Protein AF-A0A661DFF5-F1 (afdb_monomer_lite)

pLDDT: mean 95.24, std 2.98, range [82.75, 98.38]

Sequence (144 aa):
MASYADARSHNGSWLLRIDDIDQARVVKHSDQHILNALEQCGFNWDEKVTYQSQCLSHYQSALEKLNHSKLIYSCSCSRKQLKAISDNGIYPGLCRNKAGHNINDKNTAIRIKVPAESISFIDQIQQKYSQKLSQDAGDFIIYR

Structure (mmCIF, N/CA/C/O backbone):
data_AF-A0A661DFF5-F1
#
_entry.id   AF-A0A661DFF5-F1
#
lo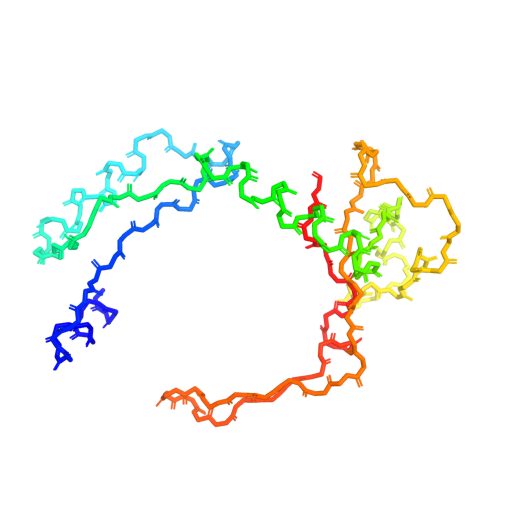op_
_atom_site.group_PDB
_atom_site.id
_atom_site.type_symbol
_atom_site.label_atom_id
_atom_site.label_alt_id
_atom_site.label_comp_id
_atom_site.label_asym_id
_atom_site.label_entity_id
_atom_site.label_seq_id
_atom_site.pdbx_PDB_ins_code
_atom_site.Cartn_x
_atom_site.Cartn_y
_atom_site.Cartn_z
_atom_site.occupancy
_atom_site.B_iso_or_equiv
_atom_site.auth_seq_id
_atom_site.auth_comp_id
_atom_site.auth_asym_id
_atom_site.auth_atom_id
_atom_site.pdbx_PDB_model_num
ATOM 1 N N . MET A 1 1 ? -16.651 5.459 9.962 1.00 85.94 1 MET A N 1
ATOM 2 C CA . MET A 1 1 ? -18.051 5.087 10.274 1.00 85.94 1 MET A CA 1
ATOM 3 C C . MET A 1 1 ? -18.411 3.718 9.710 1.00 85.94 1 MET A C 1
ATOM 5 O O . MET A 1 1 ? -18.606 2.820 10.512 1.00 85.94 1 MET A O 1
ATOM 9 N N . ALA A 1 2 ? -18.433 3.518 8.383 1.00 94.56 2 ALA A N 1
ATOM 10 C CA . ALA A 1 2 ? -18.850 2.242 7.778 1.00 94.56 2 ALA A CA 1
ATOM 11 C C . ALA A 1 2 ? -18.060 1.017 8.284 1.00 94.56 2 ALA A C 1
ATOM 13 O O . ALA A 1 2 ? -18.668 0.072 8.767 1.00 94.56 2 ALA A O 1
ATOM 14 N N . SER A 1 3 ? -16.722 1.068 8.274 1.00 96.75 3 SER A N 1
ATOM 15 C CA . SER A 1 3 ? -15.889 -0.048 8.759 1.00 96.75 3 SER A CA 1
ATOM 16 C C . SER A 1 3 ? -16.065 -0.356 10.250 1.00 96.75 3 SER A C 1
ATOM 18 O O . SER A 1 3 ? -15.959 -1.508 10.649 1.00 96.75 3 SER A O 1
ATOM 20 N N . TYR A 1 4 ? -16.350 0.659 11.074 1.00 97.69 4 TYR A N 1
ATOM 21 C CA . TYR A 1 4 ? -16.631 0.472 12.500 1.00 97.69 4 TYR A CA 1
ATOM 22 C C . TYR A 1 4 ? -17.976 -0.225 12.706 1.00 97.69 4 TYR A C 1
ATOM 24 O O . TYR A 1 4 ? -18.055 -1.215 13.425 1.00 97.69 4 TYR A O 1
ATOM 32 N N . ALA A 1 5 ? -19.029 0.276 12.053 1.00 97.06 5 ALA A N 1
ATOM 33 C CA . ALA A 1 5 ? -20.367 -0.297 12.158 1.00 97.06 5 ALA A CA 1
ATOM 34 C C . ALA A 1 5 ? -20.398 -1.753 11.674 1.00 97.06 5 ALA A C 1
ATOM 36 O O . ALA A 1 5 ? -20.976 -2.593 12.353 1.00 97.06 5 ALA A O 1
ATOM 37 N N . ASP A 1 6 ? -19.723 -2.043 10.560 1.00 97.19 6 ASP A N 1
ATOM 38 C CA . ASP A 1 6 ? -19.603 -3.392 10.007 1.00 97.19 6 ASP A CA 1
ATOM 39 C C . ASP A 1 6 ? -18.882 -4.356 10.963 1.00 97.19 6 ASP A C 1
ATOM 41 O O . ASP A 1 6 ? -19.372 -5.452 11.233 1.00 97.19 6 ASP A O 1
ATOM 45 N N . ALA A 1 7 ? -17.766 -3.931 11.566 1.00 97.69 7 ALA A N 1
ATOM 46 C CA . ALA A 1 7 ? -17.084 -4.736 12.578 1.00 97.69 7 ALA A CA 1
ATOM 47 C C . ALA A 1 7 ? -17.998 -5.010 13.784 1.00 97.69 7 ALA A C 1
ATOM 49 O O . ALA A 1 7 ? -18.123 -6.154 14.221 1.00 97.69 7 ALA A O 1
ATOM 50 N N . ARG A 1 8 ? -18.694 -3.984 14.296 1.00 97.50 8 ARG A N 1
ATOM 51 C CA . ARG A 1 8 ? -19.583 -4.129 15.460 1.00 97.50 8 ARG A CA 1
ATOM 52 C C . ARG A 1 8 ? -20.813 -4.988 15.164 1.00 97.50 8 ARG A C 1
ATOM 54 O O . ARG A 1 8 ? -21.192 -5.770 16.028 1.00 97.50 8 ARG A O 1
ATOM 61 N N . SER A 1 9 ? -21.404 -4.913 13.970 1.00 97.69 9 SER A N 1
ATOM 62 C CA . SER A 1 9 ? -22.550 -5.762 13.606 1.00 97.69 9 SER A CA 1
ATOM 63 C C . SER A 1 9 ? -22.187 -7.241 13.482 1.00 97.69 9 SER A C 1
ATOM 65 O O . SER A 1 9 ? -23.055 -8.094 13.645 1.00 97.69 9 SER A O 1
ATOM 67 N N . HIS A 1 10 ? -20.916 -7.547 13.216 1.00 97.62 10 HIS A N 1
ATOM 68 C CA . HIS A 1 10 ? -20.400 -8.911 13.102 1.00 97.62 10 HIS A CA 1
ATOM 69 C C . HIS A 1 10 ? -19.633 -9.383 14.347 1.00 97.62 10 HIS A C 1
ATOM 71 O O . HIS A 1 10 ? -18.965 -10.414 14.290 1.00 97.62 10 HIS A O 1
ATOM 77 N N . ASN A 1 11 ? -19.710 -8.655 15.469 1.00 97.81 11 ASN A N 1
ATOM 78 C CA . ASN A 1 11 ? -18.944 -8.932 16.693 1.00 97.81 11 ASN A CA 1
ATOM 79 C C . ASN A 1 11 ? -17.426 -9.089 16.444 1.00 97.81 11 ASN A C 1
ATOM 81 O O . ASN A 1 11 ? -16.759 -9.886 17.104 1.00 97.81 11 ASN A O 1
ATOM 85 N N . GLY A 1 12 ? -16.890 -8.359 15.466 1.00 97.31 12 GLY A N 1
ATOM 86 C CA . GLY A 1 12 ? -15.481 -8.365 15.092 1.00 97.31 12 GLY A CA 1
ATOM 87 C C . GLY A 1 12 ? -14.674 -7.246 15.752 1.00 97.31 12 GLY A C 1
ATOM 88 O O . GLY A 1 12 ? -15.222 -6.344 16.392 1.00 97.31 12 GLY A O 1
ATOM 89 N N . SER A 1 13 ? -13.357 -7.298 15.541 1.00 98.12 13 SER A N 1
ATOM 90 C CA . SER A 1 13 ? -12.428 -6.245 15.956 1.00 98.12 13 SER A CA 1
ATOM 91 C C . SER A 1 13 ? -12.311 -5.156 14.891 1.00 98.12 13 SER A C 1
ATOM 93 O O . SER A 1 13 ? -12.132 -5.434 13.704 1.00 98.12 13 SER A O 1
ATOM 95 N N . TRP A 1 14 ? -12.343 -3.903 15.322 1.00 98.38 14 TRP A N 1
ATOM 96 C CA . TRP A 1 14 ? -12.053 -2.726 14.525 1.00 98.38 14 TRP A CA 1
ATOM 97 C C . TRP A 1 14 ? -10.657 -2.195 14.867 1.00 98.38 14 TRP A C 1
ATOM 99 O O . TRP A 1 14 ? -10.395 -1.736 15.979 1.00 98.38 14 TRP A O 1
ATOM 109 N N . LEU A 1 15 ? -9.744 -2.276 13.900 1.00 98.19 15 LEU A N 1
ATOM 110 C CA . LEU A 1 15 ? -8.333 -1.922 14.064 1.00 98.19 15 LEU A CA 1
ATOM 111 C C . LEU A 1 15 ? -8.033 -0.557 13.444 1.00 98.19 15 LEU A C 1
ATOM 113 O O . LEU A 1 15 ? -8.583 -0.211 12.395 1.00 98.19 15 LEU A O 1
ATOM 117 N N . LEU A 1 16 ? -7.099 0.184 14.047 1.00 98.06 16 LEU A N 1
ATOM 118 C CA . LEU A 1 16 ? -6.644 1.473 13.533 1.00 98.06 16 LEU A CA 1
ATOM 119 C C . LEU A 1 16 ? -5.167 1.430 13.120 1.00 98.06 16 LEU A C 1
ATOM 121 O O . LEU A 1 16 ? -4.283 1.072 13.901 1.00 98.06 16 LEU A O 1
ATOM 125 N N . ARG A 1 17 ? -4.902 1.840 11.874 1.00 97.69 17 ARG A N 1
ATOM 126 C CA . ARG A 1 17 ? -3.558 1.989 11.307 1.00 97.69 17 ARG A CA 1
ATOM 127 C C . ARG A 1 17 ? -3.383 3.388 10.728 1.00 97.69 17 ARG A C 1
ATOM 129 O O . ARG A 1 17 ? -4.127 3.772 9.827 1.00 97.69 17 ARG A O 1
ATOM 136 N N . ILE A 1 18 ? -2.371 4.108 11.198 1.00 97.62 18 ILE A N 1
ATOM 137 C CA . ILE A 1 18 ? -1.940 5.393 10.651 1.00 97.62 18 ILE A CA 1
ATOM 138 C C . ILE A 1 18 ? -0.993 5.139 9.472 1.00 97.62 18 ILE A C 1
ATOM 140 O O . ILE A 1 18 ? 0.032 4.468 9.606 1.00 97.62 18 ILE A O 1
ATOM 144 N N . ASP A 1 19 ? -1.362 5.652 8.296 1.00 96.06 19 ASP A N 1
ATOM 145 C CA . ASP A 1 19 ? -0.584 5.526 7.058 1.00 96.06 19 ASP A CA 1
ATOM 146 C C . ASP A 1 19 ? 0.362 6.721 6.867 1.00 96.06 19 ASP A C 1
ATOM 148 O O . ASP A 1 19 ? 0.179 7.576 6.002 1.00 96.06 19 ASP A O 1
ATOM 152 N N . ASP A 1 20 ? 1.366 6.806 7.736 1.00 96.25 20 ASP A N 1
ATOM 153 C CA . ASP A 1 20 ? 2.369 7.873 7.775 1.00 96.25 20 ASP A CA 1
ATOM 154 C C . ASP A 1 20 ? 3.650 7.517 7.000 1.00 96.25 20 ASP A C 1
ATOM 156 O O . ASP A 1 20 ? 4.738 7.997 7.315 1.00 96.25 20 ASP A O 1
ATOM 160 N N . ILE A 1 21 ? 3.558 6.661 5.980 1.00 93.88 21 ILE A N 1
ATOM 161 C CA . ILE A 1 21 ? 4.746 6.150 5.281 1.00 93.88 21 ILE A CA 1
ATOM 162 C C . ILE A 1 21 ? 5.508 7.243 4.505 1.00 93.88 21 ILE A C 1
ATOM 164 O O . ILE A 1 21 ? 6.733 7.192 4.402 1.00 93.88 21 ILE A O 1
ATOM 168 N N . ASP A 1 22 ? 4.807 8.265 3.996 1.00 93.00 22 ASP A N 1
ATOM 169 C CA . ASP A 1 22 ? 5.407 9.431 3.330 1.00 93.00 22 ASP A CA 1
ATOM 170 C C . ASP A 1 22 ? 5.644 10.569 4.334 1.00 93.00 22 ASP A C 1
ATOM 172 O O . ASP A 1 22 ? 4.917 11.564 4.370 1.00 93.00 22 ASP A O 1
ATOM 176 N N . GLN A 1 23 ? 6.682 10.409 5.159 1.00 91.31 23 GLN A N 1
ATOM 177 C CA . GLN A 1 23 ? 7.034 11.331 6.249 1.00 91.31 23 GLN A CA 1
ATOM 178 C C . GLN A 1 23 ? 7.196 12.792 5.800 1.00 91.31 23 GLN A C 1
ATOM 180 O O . GLN A 1 23 ? 6.899 13.704 6.565 1.00 91.31 23 GLN A O 1
ATOM 185 N N . ALA A 1 24 ? 7.607 13.041 4.551 1.00 93.38 24 ALA A N 1
ATOM 186 C CA . ALA A 1 24 ? 7.750 14.399 4.023 1.00 93.38 24 ALA A CA 1
ATOM 187 C C . ALA A 1 24 ? 6.403 15.126 3.848 1.00 93.38 24 ALA A C 1
ATOM 189 O O . ALA A 1 24 ? 6.373 16.354 3.770 1.00 93.38 24 ALA A O 1
ATOM 190 N N . ARG A 1 25 ? 5.293 14.382 3.770 1.00 94.06 25 ARG A N 1
ATOM 191 C CA . ARG A 1 25 ? 3.929 14.920 3.656 1.00 94.06 25 ARG A CA 1
ATOM 192 C C . ARG A 1 25 ? 3.150 14.878 4.963 1.00 94.06 25 ARG A C 1
ATOM 194 O O . ARG A 1 25 ? 2.032 15.390 5.006 1.00 94.06 25 ARG A O 1
ATOM 201 N N . VAL A 1 26 ? 3.704 14.270 6.009 1.00 94.88 26 VAL A N 1
ATOM 202 C CA . VAL A 1 26 ? 3.030 14.170 7.302 1.00 94.88 26 VAL A CA 1
ATOM 203 C C . VAL A 1 26 ? 2.959 15.554 7.936 1.00 94.88 26 VAL A C 1
ATOM 205 O O . VAL A 1 26 ? 3.970 16.211 8.185 1.00 94.88 26 VAL A O 1
ATOM 208 N N . VAL A 1 27 ? 1.737 15.999 8.222 1.00 95.81 27 VAL A N 1
ATOM 209 C CA . VAL A 1 27 ? 1.502 17.229 8.977 1.00 95.81 27 VAL A CA 1
ATOM 210 C C . VAL A 1 27 ? 1.654 16.915 10.460 1.00 95.81 27 VAL A C 1
ATOM 212 O O . VAL A 1 27 ? 1.050 15.969 10.972 1.00 95.81 27 VAL A O 1
ATOM 215 N N . LYS A 1 28 ? 2.456 17.716 11.164 1.00 94.06 28 LYS A N 1
ATOM 216 C CA . LYS A 1 28 ? 2.689 17.557 12.603 1.00 94.06 28 LYS A CA 1
ATOM 217 C C . LYS A 1 28 ? 1.356 17.496 13.365 1.00 94.06 28 LYS A C 1
ATOM 219 O O . LYS A 1 28 ? 0.485 18.327 13.127 1.00 94.06 28 LYS A O 1
ATOM 224 N N . HIS A 1 29 ? 1.225 16.539 14.284 1.00 95.00 29 HIS A N 1
ATOM 225 C CA . HIS A 1 29 ? 0.034 16.305 15.119 1.00 95.00 29 HIS A CA 1
ATOM 226 C C . HIS A 1 29 ? -1.240 15.862 14.377 1.00 95.00 29 HIS A C 1
ATOM 228 O O . HIS A 1 29 ? -2.289 15.727 15.006 1.00 95.00 29 HIS A O 1
ATOM 234 N N . SER A 1 30 ? -1.186 15.628 13.061 1.00 96.50 30 SER A N 1
ATOM 235 C CA . SER A 1 30 ? -2.362 15.182 12.298 1.00 96.50 30 SER A CA 1
ATOM 236 C C . SER A 1 30 ? -2.912 13.838 12.779 1.00 96.50 30 SER A C 1
ATOM 238 O O . SER A 1 30 ? -4.127 13.660 12.822 1.00 96.50 30 SER A O 1
ATOM 240 N N . ASP A 1 31 ? -2.044 12.930 13.215 1.00 96.44 31 ASP A N 1
ATOM 241 C CA . ASP A 1 31 ? -2.413 11.662 13.835 1.00 96.44 31 ASP A CA 1
ATOM 242 C C . ASP A 1 31 ? -3.224 11.877 15.119 1.00 96.44 31 ASP A C 1
ATOM 244 O O . ASP A 1 31 ? -4.324 11.344 15.236 1.00 96.44 31 ASP A O 1
ATOM 248 N N . GLN A 1 32 ? -2.766 12.740 16.031 1.00 97.25 32 GLN A N 1
ATOM 249 C CA . GLN A 1 32 ? -3.503 13.049 17.260 1.00 97.25 32 GLN A CA 1
ATOM 250 C C . GLN A 1 32 ? -4.867 13.687 16.969 1.00 97.25 32 GLN A C 1
ATOM 252 O O . GLN A 1 32 ? -5.851 13.370 17.636 1.00 97.25 32 GLN A O 1
ATOM 257 N N . HIS A 1 33 ? -4.954 14.566 15.965 1.00 97.69 33 HIS A N 1
ATOM 258 C CA . HIS A 1 33 ? -6.234 15.138 15.541 1.00 97.69 33 HIS A CA 1
ATOM 259 C C . HIS A 1 33 ? -7.206 14.066 15.034 1.00 97.69 33 HIS A C 1
ATOM 261 O O . HIS A 1 33 ? -8.388 14.116 15.374 1.00 97.69 33 HIS A O 1
ATOM 267 N N . ILE A 1 34 ? -6.717 13.087 14.265 1.00 97.25 34 ILE A N 1
ATOM 268 C CA . ILE A 1 34 ? -7.518 11.950 13.794 1.00 97.25 34 ILE A CA 1
ATOM 269 C C . ILE A 1 34 ? -7.996 11.104 14.979 1.00 97.25 34 ILE A C 1
ATOM 271 O O . ILE A 1 34 ? -9.188 10.813 15.065 1.00 97.25 34 ILE A O 1
ATOM 275 N N . LEU A 1 35 ? -7.098 10.745 15.901 1.00 97.75 35 LEU A N 1
ATOM 276 C CA . LEU A 1 35 ? -7.425 9.936 17.082 1.00 97.75 35 LEU A CA 1
ATOM 277 C C . LEU A 1 35 ? -8.490 10.616 17.947 1.00 97.75 35 LEU A C 1
ATOM 279 O O . LEU A 1 35 ? -9.529 10.019 18.221 1.00 97.75 35 LEU A O 1
ATOM 283 N N . ASN A 1 36 ? -8.288 11.894 18.274 1.00 97.94 36 ASN A N 1
ATOM 284 C CA . ASN A 1 36 ? -9.236 12.670 19.071 1.00 97.94 36 ASN A CA 1
ATOM 285 C C . ASN A 1 36 ? -10.614 12.753 18.401 1.00 97.94 36 ASN A C 1
ATOM 287 O O . ASN A 1 36 ? -11.633 12.638 19.075 1.00 97.94 36 ASN A O 1
ATOM 291 N N . ALA A 1 37 ? -10.663 12.955 17.080 1.00 98.00 37 ALA A N 1
ATOM 292 C CA . ALA A 1 37 ? -11.927 13.016 16.353 1.00 98.00 37 ALA A CA 1
ATOM 293 C C . ALA A 1 37 ? -12.678 11.675 16.402 1.00 98.00 37 ALA A C 1
ATOM 295 O O . ALA A 1 37 ? -13.892 11.654 16.596 1.00 98.00 37 ALA A O 1
ATOM 296 N N . LEU A 1 38 ? -11.966 10.552 16.260 1.00 97.94 38 LE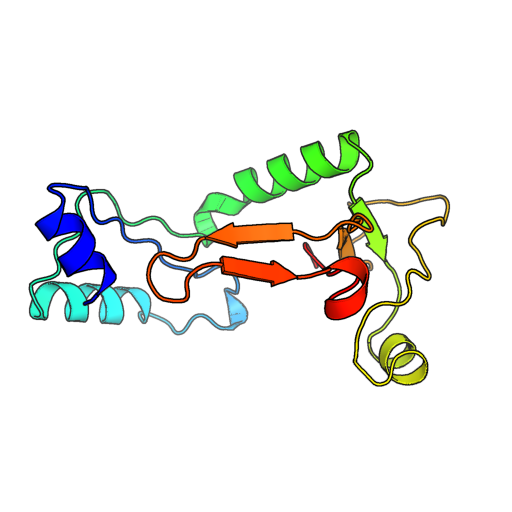U A N 1
ATOM 297 C CA . LEU A 1 38 ? -12.562 9.218 16.359 1.00 97.94 38 LEU A CA 1
ATOM 298 C C . LEU A 1 38 ? -13.115 8.947 17.763 1.00 97.94 38 LEU A C 1
ATOM 300 O O . LEU A 1 38 ? -14.260 8.508 17.880 1.00 97.94 38 LEU A O 1
ATOM 304 N N . GLU A 1 39 ? -12.353 9.267 18.809 1.00 97.06 39 GLU A N 1
ATOM 305 C CA . GLU A 1 39 ? -12.783 9.127 20.206 1.00 97.06 39 GLU A CA 1
ATOM 306 C C . GLU A 1 39 ? -14.010 9.993 20.517 1.00 97.06 39 GLU A C 1
ATOM 308 O O . GLU A 1 39 ? -14.987 9.503 21.082 1.00 97.06 39 GLU A O 1
ATOM 313 N N . GLN A 1 40 ? -14.013 11.261 20.088 1.00 97.75 40 GLN A N 1
ATOM 314 C CA . GLN A 1 40 ? -15.151 12.172 20.266 1.00 97.75 40 GLN A CA 1
ATOM 315 C C . GLN A 1 40 ? -16.423 11.675 19.571 1.00 97.75 40 GLN A C 1
ATOM 317 O O . GLN A 1 40 ? -17.528 11.913 20.056 1.00 97.75 40 GLN A O 1
ATOM 322 N N . CYS A 1 41 ? -16.281 10.963 18.452 1.00 97.25 41 CYS A N 1
ATOM 323 C CA . CYS A 1 41 ? -17.393 10.317 17.760 1.00 97.25 41 CYS A CA 1
ATOM 324 C C . CYS A 1 41 ? -17.780 8.945 18.347 1.00 97.25 41 CYS A C 1
ATOM 326 O O . CYS A 1 41 ? -18.709 8.319 17.837 1.00 97.25 41 CYS A O 1
ATOM 328 N N . GLY A 1 42 ? -17.096 8.459 19.388 1.00 96.88 42 GLY A N 1
ATOM 329 C CA . GLY A 1 42 ? -17.353 7.157 20.010 1.00 96.88 42 GLY A CA 1
ATOM 330 C C . GLY A 1 42 ? -16.832 5.955 19.212 1.00 96.88 42 GLY A C 1
ATOM 331 O O . GLY A 1 42 ? -17.289 4.830 19.428 1.00 96.88 42 GLY A O 1
ATOM 332 N N . PHE A 1 43 ? -15.896 6.160 18.281 1.00 97.69 43 PHE A N 1
ATOM 333 C CA . PHE A 1 43 ? -15.280 5.090 17.493 1.00 97.69 43 PHE A CA 1
ATOM 334 C C . PHE A 1 43 ? -14.032 4.550 18.188 1.00 97.69 43 PHE A C 1
ATOM 336 O O . PHE A 1 43 ? -12.906 4.923 17.867 1.00 97.69 43 PHE A O 1
ATOM 343 N N . ASN A 1 44 ? -14.255 3.635 19.130 1.00 95.88 44 ASN A N 1
ATOM 344 C CA . ASN A 1 44 ? -13.184 2.972 19.869 1.00 95.88 44 ASN A CA 1
ATOM 345 C C . ASN A 1 44 ? -12.615 1.801 19.058 1.00 95.88 44 ASN A C 1
ATOM 347 O O . ASN A 1 44 ? -13.361 0.897 18.668 1.00 95.88 44 ASN A O 1
ATOM 351 N N . TRP A 1 45 ? -11.306 1.812 18.813 1.00 97.81 45 TRP A N 1
ATOM 352 C CA . TRP A 1 45 ? -10.574 0.703 18.197 1.00 97.81 45 TRP A CA 1
ATOM 353 C C . TRP A 1 45 ? -10.134 -0.322 19.247 1.00 97.81 45 TRP A C 1
ATOM 355 O O . TRP A 1 45 ? -9.943 0.010 20.415 1.00 97.81 45 TRP A O 1
ATOM 365 N N . ASP A 1 46 ? -9.991 -1.578 18.830 1.00 98.06 46 ASP A N 1
ATOM 366 C CA . ASP A 1 46 ? -9.877 -2.711 19.759 1.00 98.06 46 ASP A CA 1
ATOM 367 C C . ASP A 1 46 ? -8.425 -3.117 20.079 1.00 98.06 46 ASP A C 1
ATOM 369 O O . ASP A 1 46 ? -8.182 -3.827 21.052 1.00 98.06 46 ASP A O 1
ATOM 373 N N . GLU A 1 47 ? -7.439 -2.643 19.310 1.00 96.88 47 GLU A N 1
ATOM 374 C CA . GLU A 1 47 ? -6.013 -2.940 19.526 1.00 96.88 47 GLU A CA 1
ATOM 375 C C . GLU A 1 47 ? -5.136 -1.687 19.484 1.00 96.88 47 GLU A C 1
ATOM 377 O O . GLU A 1 47 ? -5.583 -0.592 19.161 1.00 96.88 47 GLU A O 1
ATOM 382 N N . LYS A 1 48 ? -3.843 -1.824 19.791 1.00 97.00 48 LYS A N 1
ATOM 383 C CA . LYS A 1 48 ? -2.910 -0.697 19.696 1.00 97.00 48 LYS A CA 1
ATOM 384 C C . LYS A 1 48 ? -2.884 -0.129 18.277 1.00 97.00 48 LYS A C 1
ATOM 386 O O . LYS A 1 48 ? -2.768 -0.871 17.303 1.00 97.00 48 LYS A O 1
ATOM 391 N N . VAL A 1 49 ? -2.910 1.199 18.189 1.00 97.88 49 VAL A N 1
ATOM 392 C CA . VAL A 1 49 ? -2.719 1.911 16.924 1.00 97.88 49 VAL A CA 1
ATOM 393 C C . VAL A 1 49 ? -1.364 1.529 16.334 1.00 97.88 49 VAL A C 1
ATOM 395 O O . VAL A 1 49 ? -0.343 1.559 17.023 1.00 97.88 49 VAL A O 1
ATOM 398 N N . THR A 1 50 ? -1.359 1.171 15.054 1.00 97.44 50 THR A N 1
ATOM 399 C CA . THR A 1 50 ? -0.135 0.845 14.312 1.00 97.44 50 THR A CA 1
ATOM 400 C C . THR A 1 50 ? 0.252 1.989 13.384 1.00 97.44 50 THR A C 1
ATOM 402 O O . THR A 1 50 ? -0.614 2.659 12.824 1.00 97.44 50 THR A O 1
ATOM 405 N N . TYR A 1 51 ? 1.554 2.209 13.209 1.00 97.31 51 TYR A N 1
ATOM 406 C CA . TYR A 1 51 ? 2.106 3.276 12.372 1.00 97.31 51 TYR A CA 1
ATOM 407 C C . TYR A 1 51 ? 2.974 2.659 11.282 1.00 97.31 51 TYR A C 1
ATOM 409 O O . TYR A 1 51 ? 3.890 1.889 11.578 1.00 97.31 51 TYR A O 1
ATOM 417 N N . GLN A 1 52 ? 2.703 2.984 10.019 1.00 96.69 52 GLN A N 1
ATOM 418 C CA . GLN A 1 52 ? 3.456 2.406 8.904 1.00 96.69 52 GLN A CA 1
ATOM 419 C C . GLN A 1 52 ? 4.931 2.818 8.900 1.00 96.69 52 GLN A C 1
ATOM 421 O O . GLN A 1 52 ? 5.779 2.025 8.484 1.00 96.69 52 GLN A O 1
ATOM 426 N N . SER A 1 53 ? 5.263 3.999 9.423 1.00 95.50 53 SER A N 1
ATOM 427 C CA . SER A 1 53 ? 6.646 4.444 9.634 1.00 95.50 53 SER A CA 1
ATOM 428 C C . SER A 1 53 ? 7.466 3.507 10.529 1.00 95.50 53 SER A C 1
ATOM 430 O O . SER A 1 53 ? 8.686 3.437 10.398 1.00 95.50 53 SER A O 1
ATOM 432 N N . GLN A 1 54 ? 6.811 2.724 11.390 1.00 96.25 54 GLN A N 1
ATOM 433 C CA . GLN A 1 54 ? 7.446 1.731 12.263 1.00 96.25 54 GLN A CA 1
ATOM 434 C C . GLN A 1 54 ? 7.535 0.339 11.613 1.00 96.25 54 GLN A C 1
ATOM 436 O O . GLN A 1 54 ? 8.146 -0.574 12.167 1.00 96.25 54 GLN A O 1
ATOM 441 N N . CYS A 1 55 ? 6.956 0.156 10.423 1.00 95.06 55 CYS A N 1
ATOM 442 C CA . CYS A 1 55 ? 6.876 -1.130 9.729 1.00 95.06 55 CYS A CA 1
ATOM 443 C C . CYS A 1 55 ? 7.904 -1.297 8.597 1.00 95.06 55 CYS A C 1
ATOM 445 O O . CYS A 1 55 ? 7.815 -2.266 7.843 1.00 95.06 55 CYS A O 1
ATOM 447 N N . LEU A 1 56 ? 8.899 -0.410 8.482 1.00 93.75 56 LEU A N 1
ATOM 448 C CA . LEU A 1 56 ? 9.878 -0.416 7.382 1.00 93.75 56 LEU A CA 1
ATOM 449 C C . LEU A 1 56 ? 10.603 -1.761 7.204 1.00 93.75 56 LEU A C 1
ATOM 451 O O . LEU A 1 56 ? 10.829 -2.197 6.075 1.00 93.75 56 LEU A O 1
ATOM 455 N N . SER A 1 57 ? 10.908 -2.461 8.299 1.00 95.81 57 SER A N 1
ATOM 456 C CA . SER A 1 57 ? 11.531 -3.791 8.260 1.00 95.81 57 SER A CA 1
ATOM 457 C C . SER A 1 57 ? 10.646 -4.850 7.591 1.00 95.81 57 SER A C 1
ATOM 459 O O . SER A 1 57 ? 11.153 -5.710 6.870 1.00 95.81 57 SER A O 1
ATOM 461 N N . HIS A 1 58 ? 9.323 -4.775 7.767 1.00 96.19 58 HIS A N 1
ATOM 462 C CA . HIS A 1 58 ? 8.379 -5.682 7.113 1.00 96.19 58 HIS A CA 1
ATOM 463 C C . HIS A 1 58 ? 8.354 -5.456 5.599 1.00 96.19 58 HIS A C 1
ATOM 465 O O . HIS A 1 58 ? 8.352 -6.425 4.838 1.00 96.19 58 HIS A O 1
ATOM 471 N N . TYR A 1 59 ? 8.394 -4.196 5.153 1.00 95.00 59 TYR A N 1
ATOM 472 C CA . TYR A 1 59 ? 8.460 -3.863 3.728 1.00 95.00 59 TYR A CA 1
ATOM 473 C C . TYR A 1 59 ? 9.770 -4.323 3.099 1.00 95.00 59 TYR A C 1
ATOM 475 O O . TYR A 1 59 ? 9.746 -4.925 2.027 1.00 95.00 59 TYR A O 1
ATOM 483 N N . GLN A 1 60 ? 10.891 -4.130 3.795 1.00 94.62 60 GLN A N 1
ATOM 484 C CA . GLN A 1 60 ? 12.189 -4.634 3.356 1.00 94.62 60 GLN A CA 1
ATOM 485 C C . GLN A 1 60 ? 12.178 -6.165 3.213 1.00 94.62 60 GLN A C 1
ATOM 487 O O . GLN A 1 60 ? 12.555 -6.692 2.167 1.00 94.62 60 GLN A O 1
ATOM 492 N N . SER A 1 61 ? 11.654 -6.887 4.209 1.00 97.12 61 SER A N 1
ATOM 493 C CA . SER A 1 61 ? 11.534 -8.349 4.146 1.00 97.12 61 SER A CA 1
ATOM 494 C C . SER A 1 61 ? 10.626 -8.814 3.000 1.00 97.12 61 SER A C 1
ATOM 496 O O . SER A 1 61 ? 10.933 -9.790 2.311 1.00 97.12 61 SER A O 1
ATOM 498 N N . ALA A 1 62 ? 9.512 -8.119 2.753 1.00 97.31 62 ALA A N 1
ATOM 499 C CA . ALA A 1 62 ? 8.636 -8.413 1.622 1.00 97.31 62 ALA A CA 1
ATOM 500 C C . ALA A 1 62 ? 9.350 -8.193 0.277 1.00 97.31 62 ALA A C 1
ATOM 502 O O . ALA A 1 62 ? 9.247 -9.035 -0.617 1.00 97.31 62 ALA A O 1
ATOM 503 N N . LEU A 1 63 ? 10.121 -7.108 0.148 1.00 97.00 63 LEU A N 1
ATOM 504 C CA . LEU A 1 63 ? 10.909 -6.805 -1.045 1.00 97.00 63 LEU A CA 1
ATOM 505 C C . LEU A 1 63 ? 11.951 -7.898 -1.320 1.00 97.00 63 LEU A C 1
ATOM 507 O O . LEU A 1 63 ? 12.063 -8.379 -2.446 1.00 97.00 63 LEU A O 1
ATOM 511 N N . GLU A 1 64 ? 12.658 -8.353 -0.288 1.00 96.81 64 GLU A N 1
ATOM 512 C CA . GLU A 1 64 ? 13.637 -9.440 -0.385 1.00 96.81 64 GLU A CA 1
ATOM 513 C C . GLU A 1 64 ? 12.999 -10.758 -0.833 1.00 96.81 64 GLU A C 1
ATOM 515 O O . GLU A 1 64 ? 13.518 -11.417 -1.738 1.00 96.81 64 GLU A O 1
ATOM 520 N N . LYS A 1 65 ? 11.835 -11.118 -0.277 1.00 98.12 65 LYS A N 1
ATOM 521 C CA . LYS A 1 65 ? 11.076 -12.314 -0.687 1.00 98.12 65 LYS A CA 1
ATOM 522 C C . LYS A 1 65 ? 10.658 -12.249 -2.156 1.00 98.12 65 LYS A C 1
ATOM 524 O O . LYS A 1 65 ? 10.820 -13.227 -2.894 1.00 98.12 65 LYS A O 1
ATOM 529 N N . LEU A 1 66 ? 10.148 -11.100 -2.601 1.00 98.00 66 LEU A N 1
ATOM 530 C CA . LEU A 1 66 ? 9.775 -10.884 -4.001 1.00 98.00 66 LEU A CA 1
ATOM 531 C C . LEU A 1 66 ? 10.995 -10.958 -4.928 1.00 98.00 66 LEU A C 1
ATOM 533 O O . LEU A 1 66 ? 10.907 -11.541 -6.012 1.00 98.00 66 LEU A O 1
ATOM 537 N N . ASN A 1 67 ? 12.134 -10.406 -4.501 1.00 96.81 67 ASN A N 1
ATOM 538 C CA . ASN A 1 67 ? 13.383 -10.456 -5.257 1.00 96.81 67 ASN A CA 1
ATOM 539 C C . ASN A 1 67 ? 13.891 -11.891 -5.405 1.00 96.81 67 ASN A C 1
ATOM 541 O O . ASN A 1 67 ? 14.208 -12.322 -6.513 1.00 96.81 67 ASN A O 1
ATOM 545 N N . HIS A 1 68 ? 13.902 -12.654 -4.308 1.00 96.88 68 HIS A N 1
ATOM 546 C CA . HIS A 1 68 ? 14.290 -14.064 -4.312 1.00 96.88 68 HIS A CA 1
ATOM 547 C C . HIS A 1 68 ? 13.400 -14.890 -5.251 1.00 96.88 68 HIS A C 1
ATOM 549 O O . HIS A 1 68 ? 13.886 -15.729 -6.008 1.00 96.88 68 HIS A O 1
ATOM 555 N N . SER A 1 69 ? 12.107 -14.565 -5.287 1.00 97.25 69 SER A N 1
ATOM 556 C CA . SER A 1 69 ? 11.120 -15.187 -6.177 1.00 97.25 69 SER A CA 1
ATOM 557 C C . SER A 1 69 ? 11.187 -14.672 -7.626 1.00 97.25 69 SER A C 1
ATOM 559 O O . SER A 1 69 ? 10.383 -15.073 -8.464 1.00 97.25 69 SER A O 1
ATOM 561 N N . LYS A 1 70 ? 12.130 -13.773 -7.950 1.00 96.00 70 LYS A N 1
ATOM 562 C CA . LYS A 1 70 ? 12.304 -13.131 -9.268 1.00 96.00 70 LYS A CA 1
ATOM 563 C C . LYS A 1 70 ? 11.050 -12.403 -9.775 1.00 96.00 70 LYS A C 1
ATOM 565 O O . LYS A 1 70 ? 10.894 -12.223 -10.989 1.00 96.00 70 LYS A O 1
ATOM 570 N N . LEU A 1 71 ? 10.187 -11.956 -8.862 1.00 97.31 71 LEU A N 1
ATOM 571 C CA . LEU A 1 71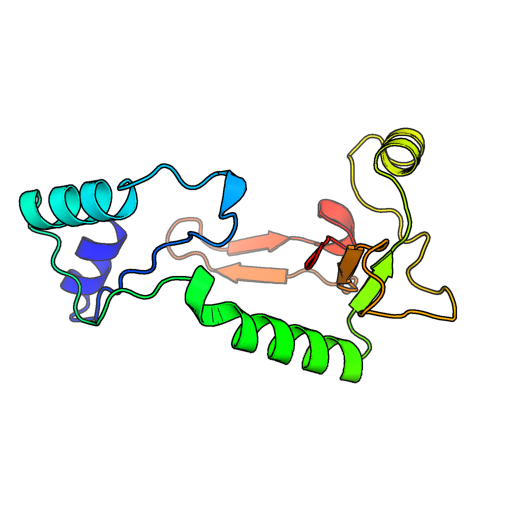 ? 8.917 -11.282 -9.158 1.00 97.31 71 LEU A CA 1
ATOM 572 C C . LEU A 1 71 ? 9.061 -9.771 -9.326 1.00 97.31 71 LEU A C 1
ATOM 574 O O . LEU A 1 71 ? 8.116 -9.112 -9.741 1.00 97.31 71 LEU A O 1
ATOM 578 N N . ILE A 1 72 ? 10.228 -9.209 -9.027 1.00 98.12 72 ILE A N 1
ATOM 579 C CA . ILE A 1 72 ? 10.492 -7.772 -9.122 1.00 98.12 72 ILE A CA 1
ATOM 580 C C . ILE A 1 72 ? 11.782 -7.504 -9.893 1.00 98.12 72 ILE A C 1
ATOM 582 O O . ILE A 1 72 ? 12.572 -8.417 -10.143 1.00 98.12 72 ILE A O 1
ATOM 586 N N . TYR A 1 73 ? 11.972 -6.258 -10.313 1.00 98.06 73 TYR A N 1
ATOM 587 C CA . TYR A 1 73 ? 13.181 -5.807 -10.997 1.00 98.06 73 TYR A CA 1
ATOM 588 C C . TYR A 1 73 ? 13.404 -4.302 -10.823 1.00 98.06 73 TYR A C 1
ATOM 590 O O . TYR A 1 73 ? 12.457 -3.537 -10.621 1.00 98.06 73 TYR A O 1
ATOM 598 N N . SER A 1 74 ? 14.664 -3.872 -10.933 1.00 97.69 74 SER A N 1
ATOM 599 C CA . SER A 1 74 ? 15.027 -2.455 -10.904 1.00 97.69 74 SER A CA 1
ATOM 600 C C . SER A 1 74 ? 14.778 -1.775 -12.255 1.00 97.69 74 SER A C 1
ATOM 602 O O . SER A 1 74 ? 15.045 -2.323 -13.329 1.00 97.69 74 SER A O 1
ATOM 604 N N . CYS A 1 75 ? 14.257 -0.554 -12.211 1.00 97.25 75 CYS A N 1
ATOM 605 C CA . CYS A 1 75 ? 13.889 0.252 -13.364 1.00 97.25 75 CYS A CA 1
ATOM 606 C C . CYS A 1 75 ? 14.543 1.634 -13.265 1.00 97.25 75 CYS A C 1
ATOM 608 O O . CYS A 1 75 ? 14.220 2.427 -12.383 1.00 97.25 75 CYS A O 1
ATOM 610 N N . SER A 1 76 ? 15.428 1.932 -14.215 1.00 95.75 76 SER A N 1
ATOM 611 C CA . SER A 1 76 ? 16.118 3.221 -14.354 1.00 95.75 76 SER A CA 1
ATOM 612 C C . SER A 1 76 ? 15.395 4.215 -15.274 1.00 95.75 76 SER A C 1
ATOM 614 O O . SER A 1 76 ? 15.932 5.274 -15.592 1.00 95.75 76 SER A O 1
ATOM 616 N N . CYS A 1 77 ? 14.186 3.892 -15.749 1.00 94.62 77 CYS A N 1
ATOM 617 C CA . CYS A 1 77 ? 13.446 4.782 -16.641 1.00 94.62 77 CYS A CA 1
ATOM 618 C C . CYS A 1 77 ? 13.004 6.050 -15.901 1.00 94.62 77 CYS A C 1
ATOM 620 O O . CYS A 1 77 ? 12.227 5.993 -14.946 1.00 94.62 77 CYS A O 1
ATOM 622 N N . SER A 1 78 ? 13.434 7.207 -16.398 1.00 91.62 78 SER A N 1
ATOM 623 C CA . SER A 1 78 ? 12.988 8.501 -15.886 1.00 91.62 78 SER A CA 1
ATOM 624 C C . SER A 1 78 ? 11.521 8.767 -16.232 1.00 91.62 78 SER A C 1
ATOM 626 O O . SER A 1 78 ? 11.006 8.316 -17.258 1.00 91.62 78 SER A O 1
ATOM 628 N N . ARG A 1 79 ? 10.845 9.596 -15.426 1.00 89.25 79 ARG A N 1
ATOM 629 C CA . ARG A 1 79 ? 9.468 10.041 -15.721 1.00 89.25 79 ARG A CA 1
ATOM 630 C C . ARG A 1 79 ? 9.352 10.703 -17.100 1.00 89.25 79 ARG A C 1
ATOM 632 O O . ARG A 1 79 ? 8.343 10.515 -17.769 1.00 89.25 79 ARG A O 1
ATOM 639 N N . LYS A 1 80 ? 10.382 11.446 -17.532 1.00 90.62 80 LYS A N 1
ATOM 640 C CA . LYS A 1 80 ? 10.430 12.093 -18.854 1.00 90.62 80 LYS A CA 1
ATOM 641 C C . LYS A 1 80 ? 10.438 11.061 -19.985 1.00 90.62 80 LYS A C 1
ATOM 643 O O . LYS A 1 80 ? 9.670 11.211 -20.925 1.00 90.62 80 LYS A O 1
ATOM 648 N N . GLN A 1 81 ? 11.255 10.009 -19.872 1.00 90.56 81 GLN A N 1
ATOM 649 C CA . GLN A 1 81 ? 11.270 8.915 -20.851 1.00 90.56 81 GLN A CA 1
ATOM 650 C C . GLN A 1 81 ? 9.923 8.194 -20.905 1.00 90.56 81 GLN A C 1
ATOM 652 O O . GLN A 1 81 ? 9.423 7.930 -21.989 1.00 90.56 81 GLN A O 1
ATOM 657 N N . LEU A 1 82 ? 9.313 7.910 -19.750 1.00 90.62 82 LEU A N 1
ATOM 658 C CA . LEU A 1 82 ? 8.028 7.207 -19.711 1.00 90.62 82 LEU A CA 1
ATOM 659 C C . LEU A 1 82 ? 6.901 8.007 -20.361 1.00 90.62 82 LEU A C 1
ATOM 661 O O . LEU A 1 82 ? 6.158 7.442 -21.153 1.00 90.62 82 LEU A O 1
ATOM 665 N N . LYS A 1 83 ? 6.828 9.316 -20.099 1.00 89.56 83 LYS A N 1
ATOM 666 C CA . LYS A 1 83 ? 5.849 10.205 -20.743 1.00 89.56 83 LYS A CA 1
ATOM 667 C C . LYS A 1 83 ? 5.999 10.288 -22.262 1.00 89.56 83 LYS A C 1
ATOM 669 O O . LYS A 1 83 ? 5.028 10.588 -22.931 1.00 89.56 83 LYS A O 1
ATOM 674 N N . ALA A 1 84 ? 7.201 10.068 -22.793 1.00 90.25 84 ALA A N 1
ATOM 675 C CA . ALA A 1 84 ? 7.444 10.109 -24.234 1.00 90.25 84 ALA A CA 1
ATOM 676 C C . ALA A 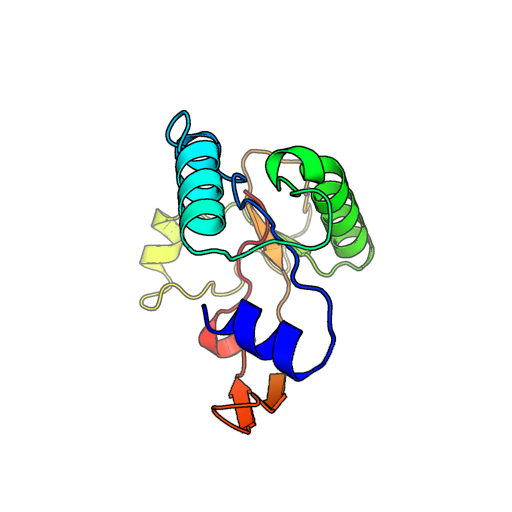1 84 ? 7.069 8.801 -24.953 1.00 90.25 84 ALA A C 1
ATOM 678 O O . ALA A 1 84 ? 7.016 8.782 -26.176 1.00 90.25 84 ALA A O 1
ATOM 679 N N . ILE A 1 85 ? 6.885 7.704 -24.210 1.00 88.25 85 ILE A N 1
ATOM 680 C CA . ILE A 1 85 ? 6.696 6.355 -24.770 1.00 88.25 85 ILE A CA 1
ATOM 681 C C . ILE A 1 85 ? 5.297 5.809 -24.447 1.00 88.25 85 ILE A C 1
ATOM 683 O O . ILE A 1 85 ? 4.815 4.911 -25.128 1.00 88.25 85 ILE A O 1
ATOM 687 N N . SER A 1 86 ? 4.651 6.320 -23.399 1.00 87.50 86 SER A N 1
ATOM 688 C CA . SER A 1 86 ? 3.361 5.834 -22.925 1.00 87.50 86 SER A CA 1
ATOM 689 C C . SER A 1 86 ? 2.413 6.990 -22.624 1.00 87.50 86 SER A C 1
ATOM 691 O O . SER A 1 86 ? 2.551 7.673 -21.604 1.00 87.50 86 SER A O 1
ATOM 693 N N . ASP A 1 87 ? 1.432 7.174 -23.506 1.00 82.75 87 ASP A N 1
ATOM 694 C CA . ASP A 1 87 ? 0.436 8.248 -23.418 1.00 82.75 87 ASP A CA 1
ATOM 695 C C . ASP A 1 87 ? -0.547 8.045 -22.256 1.00 82.75 87 ASP A C 1
ATOM 697 O O . ASP A 1 87 ? -1.013 9.006 -21.648 1.00 82.75 87 ASP A O 1
ATOM 701 N N . ASN A 1 88 ? -0.824 6.787 -21.896 1.00 85.81 88 ASN A N 1
ATOM 702 C CA . ASN A 1 88 ? -1.689 6.428 -20.769 1.00 85.81 88 ASN A CA 1
ATOM 703 C C . ASN A 1 88 ? -0.919 6.265 -19.443 1.00 85.81 88 ASN A C 1
ATOM 705 O O . ASN A 1 88 ? -1.512 5.942 -18.415 1.00 85.81 88 ASN A O 1
ATOM 709 N N . GLY A 1 89 ? 0.402 6.474 -19.449 1.00 85.75 89 GLY A N 1
ATOM 710 C CA . GLY A 1 89 ? 1.260 6.355 -18.269 1.00 85.75 89 GLY A CA 1
ATOM 711 C C . GLY A 1 89 ? 1.566 4.918 -17.828 1.00 85.75 89 GLY A C 1
ATOM 712 O O . GLY A 1 89 ? 2.278 4.730 -16.835 1.00 85.75 89 GLY A O 1
ATOM 713 N N . ILE A 1 90 ? 1.089 3.907 -18.558 1.00 92.00 90 ILE A N 1
ATOM 714 C CA . ILE A 1 90 ? 1.335 2.490 -18.271 1.00 92.00 90 ILE A CA 1
ATOM 715 C C . ILE A 1 90 ? 2.754 2.119 -18.692 1.00 92.00 90 ILE A C 1
ATOM 717 O O . ILE A 1 90 ? 3.207 2.436 -19.792 1.00 92.00 90 ILE A O 1
ATOM 721 N N . TYR A 1 91 ? 3.494 1.451 -17.809 1.00 93.94 91 TYR A N 1
ATOM 722 C CA . TYR A 1 91 ? 4.888 1.115 -18.079 1.00 93.94 91 TYR A CA 1
ATOM 723 C C . TYR A 1 91 ? 5.014 0.007 -19.143 1.00 93.94 91 TYR A C 1
ATOM 725 O O . TYR A 1 91 ? 4.521 -1.096 -18.911 1.00 93.94 91 TYR A O 1
ATOM 733 N N . PRO A 1 92 ? 5.748 0.227 -20.253 1.00 90.94 92 PRO A N 1
ATOM 734 C CA . PRO A 1 92 ? 5.785 -0.717 -21.374 1.00 90.94 92 PRO A CA 1
ATOM 735 C C . PRO A 1 92 ? 6.814 -1.853 -21.214 1.00 90.94 92 PRO A C 1
ATOM 737 O O . PRO A 1 92 ? 7.123 -2.551 -22.173 1.00 90.94 92 PRO A O 1
ATOM 740 N N . GLY A 1 93 ? 7.396 -2.046 -20.023 1.00 93.81 93 GLY A N 1
ATOM 741 C CA . GLY A 1 93 ? 8.275 -3.194 -19.757 1.00 93.81 93 GLY A CA 1
ATOM 742 C C . GLY A 1 93 ? 9.744 -3.038 -20.183 1.00 93.81 93 GLY A C 1
ATOM 743 O O . GLY A 1 93 ? 10.465 -4.032 -20.201 1.00 93.81 93 GLY A O 1
ATOM 744 N N . LEU A 1 94 ? 10.227 -1.822 -20.479 1.00 94.81 94 LEU A N 1
ATOM 745 C CA . LEU A 1 94 ? 11.572 -1.565 -21.049 1.00 94.81 94 LEU A CA 1
ATOM 746 C C . LEU A 1 94 ? 12.743 -2.198 -20.283 1.00 94.81 94 LEU A C 1
ATOM 748 O O . LEU A 1 94 ? 13.766 -2.533 -20.875 1.00 94.81 94 LEU A O 1
ATOM 752 N N . CYS A 1 95 ? 12.632 -2.306 -18.961 1.00 96.38 95 CYS A N 1
ATOM 753 C CA . CYS A 1 95 ? 13.671 -2.853 -18.098 1.00 96.38 95 CYS A CA 1
ATOM 754 C C . CYS A 1 95 ? 13.382 -4.285 -17.651 1.00 96.38 95 CYS A C 1
ATOM 756 O O . CYS A 1 95 ? 14.273 -4.885 -17.076 1.00 96.38 95 CYS A O 1
ATOM 758 N N . ARG A 1 96 ? 12.203 -4.855 -17.929 1.00 96.00 96 ARG A N 1
ATOM 759 C CA . ARG A 1 96 ? 11.743 -6.130 -17.342 1.00 96.00 96 ARG A CA 1
ATOM 760 C C . ARG A 1 96 ? 12.705 -7.304 -17.555 1.00 96.00 96 ARG A C 1
ATOM 762 O O . ARG A 1 96 ? 12.823 -8.156 -16.679 1.00 96.00 96 ARG A O 1
ATOM 769 N N . ASN A 1 97 ? 13.355 -7.341 -18.718 1.00 94.31 97 ASN A N 1
ATOM 770 C CA . ASN A 1 97 ? 14.238 -8.429 -19.151 1.00 94.31 97 ASN A CA 1
ATOM 771 C C . ASN A 1 97 ? 15.717 -8.008 -19.218 1.00 94.31 97 ASN A C 1
ATOM 773 O O . ASN A 1 97 ? 16.518 -8.691 -19.854 1.00 94.31 97 ASN A O 1
ATOM 777 N N . LYS A 1 98 ? 16.093 -6.867 -18.624 1.00 94.62 98 LYS A N 1
ATOM 778 C CA . LYS A 1 98 ? 17.493 -6.430 -18.621 1.00 94.62 98 LYS A CA 1
ATOM 779 C C . LYS A 1 98 ? 18.309 -7.270 -17.638 1.00 94.62 98 LYS A C 1
ATOM 781 O O . LYS A 1 98 ? 17.818 -7.723 -16.611 1.00 94.62 98 LYS A O 1
ATOM 786 N N . ALA A 1 99 ? 19.580 -7.482 -17.954 1.00 90.88 99 ALA A N 1
ATOM 787 C CA . ALA A 1 99 ? 20.516 -8.056 -16.996 1.00 90.88 99 ALA A CA 1
ATOM 788 C C . ALA A 1 99 ? 20.926 -7.008 -15.944 1.00 90.88 99 ALA A C 1
ATOM 790 O O . ALA A 1 99 ? 20.734 -5.807 -16.140 1.00 90.88 99 ALA A O 1
ATOM 791 N N . GLY A 1 100 ? 21.524 -7.465 -14.840 1.00 90.00 100 GLY A N 1
ATOM 792 C CA . GLY A 1 100 ? 22.131 -6.574 -13.845 1.00 90.00 100 GLY A CA 1
ATOM 793 C C . GLY A 1 100 ? 21.137 -5.848 -12.937 1.00 90.00 100 GLY A C 1
ATOM 794 O O . GLY A 1 100 ? 21.448 -4.773 -12.432 1.00 90.00 100 GLY A O 1
ATOM 795 N N . HIS A 1 101 ? 19.943 -6.408 -12.721 1.00 93.88 101 HIS A N 1
ATOM 796 C CA . HIS A 1 101 ? 19.012 -5.856 -11.742 1.00 93.88 101 HIS A CA 1
ATOM 797 C C . HIS A 1 101 ? 19.616 -5.854 -10.339 1.00 93.88 101 HIS A C 1
ATOM 799 O O . HIS A 1 101 ? 20.038 -6.890 -9.829 1.00 93.88 101 HIS A O 1
ATOM 805 N N . ASN A 1 102 ? 19.604 -4.682 -9.713 1.00 93.38 102 ASN A N 1
ATOM 806 C CA . ASN A 1 102 ? 20.045 -4.476 -8.345 1.00 93.38 102 ASN A CA 1
ATOM 807 C C . ASN A 1 102 ? 18.947 -3.728 -7.592 1.00 93.38 102 ASN A C 1
ATOM 809 O O . ASN A 1 102 ? 18.698 -2.557 -7.867 1.00 93.38 102 ASN A O 1
ATOM 813 N N . ILE A 1 103 ? 18.291 -4.409 -6.652 1.00 93.12 103 ILE A N 1
ATOM 814 C CA . ILE A 1 103 ? 17.201 -3.817 -5.868 1.00 93.12 103 ILE A CA 1
ATOM 815 C C . ILE A 1 103 ? 17.686 -2.800 -4.823 1.00 93.12 103 ILE A C 1
ATOM 817 O O . ILE A 1 103 ? 16.879 -2.052 -4.287 1.00 93.12 103 ILE A O 1
ATOM 821 N N . ASN A 1 104 ? 18.996 -2.757 -4.558 1.00 92.94 104 ASN A N 1
ATOM 822 C CA . ASN A 1 104 ? 19.616 -1.839 -3.603 1.00 92.94 104 ASN A CA 1
ATOM 823 C C . ASN A 1 104 ? 20.150 -0.557 -4.273 1.00 92.94 104 ASN A C 1
ATOM 825 O O . ASN A 1 104 ? 20.708 0.304 -3.590 1.00 92.94 104 ASN A O 1
ATOM 829 N N . ASP A 1 105 ? 20.025 -0.419 -5.600 1.00 93.44 105 ASP A N 1
ATOM 830 C CA . ASP A 1 105 ? 20.430 0.797 -6.310 1.00 93.44 105 ASP A CA 1
ATOM 831 C C . ASP A 1 105 ? 19.404 1.919 -6.100 1.00 93.44 105 ASP A C 1
ATOM 833 O O . ASP A 1 105 ? 18.321 1.919 -6.691 1.00 93.44 105 ASP A O 1
ATOM 837 N N . LYS A 1 106 ? 19.799 2.913 -5.298 1.00 90.88 106 LYS A N 1
ATOM 838 C CA . LYS A 1 106 ? 18.994 4.091 -4.937 1.00 90.88 106 LYS A CA 1
ATOM 839 C C . LYS A 1 106 ? 18.644 5.003 -6.119 1.00 90.88 106 LYS A C 1
ATOM 841 O O . LYS A 1 106 ? 17.814 5.891 -5.968 1.00 90.88 106 LYS A O 1
ATOM 846 N N . ASN A 1 107 ? 19.266 4.818 -7.285 1.00 92.94 107 ASN A N 1
ATOM 847 C CA . ASN A 1 107 ? 18.939 5.572 -8.498 1.00 92.94 107 ASN A CA 1
ATOM 848 C C . ASN A 1 107 ? 17.851 4.895 -9.346 1.00 92.94 107 ASN A C 1
ATOM 850 O O . ASN A 1 107 ? 17.507 5.383 -10.425 1.00 92.94 107 ASN A O 1
ATOM 854 N N . THR A 1 108 ? 17.318 3.761 -8.888 1.00 95.94 108 THR A N 1
ATOM 855 C CA . THR A 1 108 ? 16.307 2.982 -9.602 1.00 95.94 108 THR A CA 1
ATOM 856 C C . THR A 1 108 ? 15.057 2.795 -8.757 1.00 95.94 108 THR A C 1
ATOM 858 O O . THR A 1 108 ? 15.126 2.675 -7.542 1.00 95.94 108 THR A O 1
ATOM 861 N N . ALA A 1 109 ? 13.902 2.723 -9.416 1.00 96.81 109 ALA A N 1
ATOM 862 C CA . ALA A 1 109 ? 12.670 2.286 -8.770 1.00 96.81 109 ALA A CA 1
ATOM 863 C C . ALA A 1 109 ? 12.512 0.771 -8.918 1.00 96.81 109 ALA A C 1
ATOM 865 O O . ALA A 1 109 ? 12.915 0.204 -9.937 1.00 96.81 109 ALA A O 1
ATOM 866 N N . ILE A 1 110 ? 11.850 0.117 -7.968 1.00 97.94 110 ILE A N 1
ATOM 867 C CA . ILE A 1 110 ? 11.541 -1.312 -8.065 1.00 97.94 110 ILE A CA 1
ATOM 868 C C . ILE A 1 110 ? 10.124 -1.493 -8.581 1.00 97.94 110 ILE A C 1
ATOM 870 O O . ILE A 1 110 ? 9.170 -0.931 -8.036 1.00 97.94 110 ILE A O 1
ATOM 874 N N . ARG A 1 111 ? 9.988 -2.292 -9.637 1.00 98.00 111 ARG A N 1
ATOM 875 C CA . ARG A 1 111 ? 8.703 -2.656 -10.236 1.00 98.00 111 ARG A CA 1
ATOM 876 C C . ARG A 1 111 ? 8.388 -4.118 -9.986 1.00 98.00 111 ARG A C 1
ATOM 878 O O . ARG A 1 111 ? 9.295 -4.950 -9.967 1.00 98.00 111 ARG A O 1
ATOM 885 N N . ILE A 1 112 ? 7.105 -4.421 -9.839 1.00 98.00 112 ILE A N 1
ATOM 886 C CA . ILE A 1 112 ? 6.602 -5.794 -9.783 1.00 98.00 112 ILE A CA 1
ATOM 887 C C . ILE A 1 112 ? 6.272 -6.295 -11.188 1.00 98.00 112 ILE A C 1
ATOM 889 O O . ILE A 1 112 ? 5.715 -5.561 -12.000 1.00 98.00 112 ILE A O 1
ATOM 893 N N . LYS A 1 113 ? 6.636 -7.544 -11.483 1.00 97.31 113 LYS A N 1
ATOM 894 C CA . LYS A 1 113 ? 6.253 -8.240 -12.711 1.00 97.31 113 LYS A CA 1
ATOM 895 C C . LYS A 1 113 ? 4.800 -8.646 -12.581 1.00 97.31 113 LYS A C 1
ATOM 897 O O . LYS A 1 113 ? 4.478 -9.601 -11.878 1.00 97.31 113 LYS A O 1
ATOM 902 N N . VAL A 1 114 ? 3.935 -7.935 -13.280 1.00 96.81 114 VAL A N 1
ATOM 903 C CA . VAL A 1 114 ? 2.518 -8.257 -13.306 1.00 96.81 114 VAL A CA 1
ATOM 904 C C . VAL A 1 114 ? 2.297 -9.426 -14.279 1.00 96.81 114 VAL A C 1
ATOM 906 O O . VAL A 1 114 ? 2.794 -9.383 -15.418 1.00 96.81 114 VAL A O 1
ATOM 909 N N . PRO A 1 115 ? 1.621 -10.505 -13.841 1.00 94.25 115 PRO A N 1
ATOM 910 C CA . PRO A 1 115 ? 1.252 -11.618 -14.707 1.00 94.25 115 PRO A CA 1
ATOM 911 C C . PRO A 1 115 ? 0.176 -11.199 -15.715 1.00 94.25 115 PRO A C 1
ATOM 913 O O . PRO A 1 115 ? -0.631 -10.306 -15.466 1.00 94.25 115 PRO A O 1
ATOM 916 N N . ALA A 1 116 ? 0.153 -11.859 -16.874 1.00 93.25 116 ALA A N 1
ATOM 917 C CA . ALA A 1 116 ? -0.810 -11.588 -17.945 1.00 93.25 116 ALA A CA 1
ATOM 918 C C . ALA A 1 116 ? -2.171 -12.272 -17.707 1.00 93.25 116 ALA A C 1
ATOM 920 O O . ALA A 1 116 ? -2.785 -12.793 -18.640 1.00 93.25 116 ALA A O 1
ATOM 921 N N . GLU A 1 117 ? -2.638 -12.272 -16.461 1.00 95.50 117 GLU A N 1
ATOM 922 C CA . GLU A 1 117 ? -3.872 -12.920 -16.020 1.00 95.50 117 GLU A CA 1
ATOM 923 C C . GLU A 1 117 ? -4.939 -11.896 -15.626 1.00 95.50 117 GLU A C 1
ATOM 925 O O . GLU A 1 117 ? -4.648 -10.725 -15.374 1.00 95.50 117 GLU A O 1
ATOM 930 N N . SER A 1 118 ? -6.197 -12.339 -15.619 1.00 96.19 118 SER A N 1
ATOM 931 C CA . SER A 1 118 ? -7.291 -11.543 -15.061 1.00 96.19 118 SER A CA 1
ATOM 932 C C . SER A 1 118 ? -7.429 -11.871 -13.583 1.00 96.19 118 SER A C 1
ATOM 934 O O . SER A 1 118 ? -7.568 -13.037 -13.221 1.00 96.19 118 SER A O 1
ATOM 936 N N . ILE A 1 119 ? -7.404 -10.841 -12.747 1.00 95.62 119 ILE A N 1
ATOM 937 C CA . ILE A 1 119 ? -7.648 -10.948 -11.314 1.00 95.62 119 ILE A CA 1
ATOM 938 C C . ILE A 1 119 ? -9.113 -10.608 -11.083 1.00 95.62 119 ILE A C 1
ATOM 940 O O . ILE A 1 119 ? -9.592 -9.571 -11.546 1.00 95.62 119 ILE A O 1
ATOM 944 N N . SER A 1 120 ? -9.823 -11.478 -10.374 1.00 97.00 120 SER A N 1
ATOM 945 C CA . SER A 1 120 ? -11.234 -11.284 -10.056 1.00 97.00 120 SER A CA 1
ATOM 946 C C . SER A 1 120 ? -11.499 -11.544 -8.580 1.00 97.00 120 SER A C 1
ATOM 948 O O . SER A 1 120 ? -10.909 -12.446 -7.989 1.00 97.00 120 SER A O 1
ATOM 950 N N . PHE A 1 121 ? -12.424 -10.787 -8.003 1.00 97.38 121 PHE A N 1
ATOM 951 C CA . PHE A 1 121 ? -12.938 -11.013 -6.655 1.00 97.38 121 PHE A CA 1
ATOM 952 C C . PHE A 1 121 ? -14.407 -10.59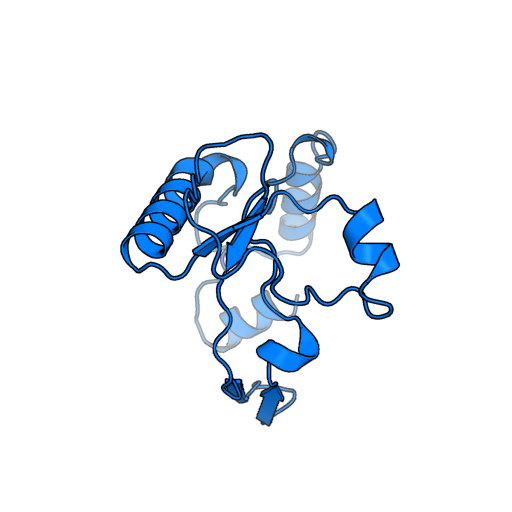3 -6.573 1.00 97.38 121 PHE A C 1
ATOM 954 O O . PHE A 1 121 ? -14.925 -9.919 -7.466 1.00 97.38 121 PHE A O 1
ATOM 961 N N . ILE A 1 122 ? -15.090 -11.029 -5.516 1.00 98.31 122 ILE A N 1
ATOM 962 C CA . ILE A 1 122 ? -16.442 -10.571 -5.196 1.00 98.31 122 ILE A CA 1
ATOM 963 C C . ILE A 1 122 ? -16.314 -9.494 -4.125 1.00 98.31 122 ILE A C 1
ATOM 965 O O . ILE A 1 122 ? -15.954 -9.787 -2.985 1.00 98.31 122 ILE A O 1
ATOM 969 N N . ASP A 1 123 ? -16.576 -8.252 -4.506 1.00 97.06 123 ASP A N 1
ATOM 970 C CA . ASP A 1 123 ? -16.781 -7.163 -3.564 1.00 97.06 123 ASP A CA 1
ATOM 971 C C . ASP A 1 123 ? -18.157 -7.329 -2.908 1.00 97.06 123 ASP A C 1
ATOM 973 O O . ASP A 1 123 ? -19.143 -7.623 -3.586 1.00 97.06 123 ASP A O 1
ATOM 977 N N . GLN A 1 124 ? -18.247 -7.148 -1.592 1.00 94.31 124 GLN A N 1
ATOM 978 C CA . GLN A 1 124 ? -19.507 -7.363 -0.870 1.00 94.31 124 GLN A CA 1
ATOM 979 C C . GLN A 1 124 ? -20.598 -6.351 -1.253 1.00 94.31 124 GLN A C 1
ATOM 981 O O . GLN A 1 124 ? -21.783 -6.633 -1.092 1.00 94.31 124 GLN A O 1
ATOM 986 N N . ILE A 1 125 ? -20.219 -5.191 -1.794 1.00 94.31 125 ILE A N 1
ATOM 987 C CA . ILE A 1 125 ? -21.141 -4.136 -2.216 1.00 94.31 125 ILE A CA 1
ATOM 988 C C . ILE A 1 125 ? -21.263 -4.136 -3.742 1.00 94.31 125 ILE A C 1
ATOM 990 O O . ILE A 1 125 ? -22.363 -4.254 -4.279 1.00 94.31 125 ILE A O 1
ATOM 994 N N . GLN A 1 126 ? -20.138 -4.032 -4.450 1.00 96.25 126 GLN A N 1
ATOM 995 C CA . GLN A 1 126 ? -20.097 -3.891 -5.911 1.00 96.25 126 GLN A CA 1
ATOM 996 C C . GLN A 1 126 ? -20.204 -5.222 -6.666 1.00 96.25 126 GLN A C 1
ATOM 998 O O . GLN A 1 126 ? -20.261 -5.220 -7.895 1.00 96.25 126 GLN A O 1
ATOM 1003 N N . GLN A 1 127 ? -20.274 -6.351 -5.955 1.00 96.88 127 GLN A N 1
ATOM 1004 C CA . GLN A 1 127 ? -20.306 -7.699 -6.521 1.00 96.88 127 GLN A CA 1
ATOM 1005 C C . GLN A 1 127 ? -19.023 -8.023 -7.301 1.00 96.88 127 GLN A C 1
ATOM 1007 O O . GLN A 1 127 ? -17.921 -7.619 -6.929 1.00 96.88 127 GLN A O 1
ATOM 1012 N N . LYS A 1 128 ? -19.129 -8.843 -8.350 1.00 97.81 128 LYS A N 1
ATOM 1013 C CA . LYS A 1 128 ? -17.971 -9.331 -9.095 1.00 97.81 128 LYS A CA 1
ATOM 1014 C C . LYS A 1 128 ? -17.221 -8.180 -9.769 1.00 97.81 128 LYS A C 1
ATOM 1016 O O . LYS A 1 128 ? -17.728 -7.574 -10.709 1.00 97.81 128 LYS A O 1
ATOM 1021 N N . TYR A 1 129 ? -15.969 -7.992 -9.371 1.00 97.50 129 TYR A N 1
ATOM 1022 C CA . TYR A 1 129 ? -15.004 -7.143 -10.057 1.00 97.50 129 TYR A CA 1
ATOM 1023 C C . TYR A 1 129 ? -13.944 -8.009 -10.742 1.00 97.50 129 TYR A C 1
ATOM 1025 O O . TYR A 1 129 ? -13.542 -9.055 -10.224 1.00 97.50 129 TYR A O 1
ATOM 1033 N N . SER A 1 130 ? -13.496 -7.595 -11.926 1.00 96.94 130 SER A N 1
ATOM 1034 C CA . SER A 1 130 ? -12.442 -8.281 -12.670 1.00 96.94 130 SER A CA 1
ATOM 1035 C C . SER A 1 130 ? -11.593 -7.286 -13.445 1.00 96.94 130 SER A C 1
ATOM 1037 O O . SER A 1 130 ? -12.132 -6.404 -14.106 1.00 96.94 130 SER A O 1
ATOM 1039 N N . GLN A 1 131 ? -10.276 -7.470 -13.410 1.00 96.06 131 GLN A N 1
ATOM 1040 C CA . GLN A 1 131 ? -9.320 -6.576 -14.052 1.00 96.06 131 GLN A CA 1
ATOM 1041 C C . GLN A 1 131 ? -8.118 -7.343 -14.605 1.00 96.06 131 GLN A C 1
ATOM 1043 O O . GLN A 1 131 ? -7.674 -8.323 -14.004 1.00 96.06 131 GLN A O 1
ATOM 1048 N N . LYS A 1 132 ? -7.547 -6.884 -15.725 1.00 96.25 132 LYS A N 1
ATOM 1049 C CA . LYS A 1 132 ? -6.307 -7.437 -16.279 1.00 96.25 132 LYS A CA 1
ATOM 1050 C C . LYS A 1 132 ? -5.172 -6.449 -16.050 1.00 96.25 132 LYS A C 1
ATOM 1052 O O . LYS A 1 132 ? -4.821 -5.652 -16.918 1.00 96.25 132 LYS A O 1
ATOM 1057 N N . LEU A 1 133 ? -4.541 -6.546 -14.879 1.00 94.69 133 LEU A N 1
ATOM 1058 C CA . LEU A 1 133 ? -3.528 -5.583 -14.430 1.00 94.69 133 LEU A CA 1
ATOM 1059 C C . LEU A 1 133 ? -2.379 -5.385 -15.426 1.00 94.69 133 LEU A C 1
ATOM 1061 O O . LEU A 1 133 ? -1.861 -4.278 -15.534 1.00 94.69 133 LEU A O 1
ATOM 1065 N N . SER A 1 134 ? -1.996 -6.412 -16.192 1.00 93.75 134 SER A N 1
ATOM 1066 C CA . SER A 1 134 ? -0.949 -6.279 -17.214 1.00 93.75 134 SER A CA 1
ATOM 1067 C C . SER A 1 134 ? -1.291 -5.256 -18.306 1.00 93.75 134 SER A C 1
ATOM 1069 O O . SER A 1 134 ? -0.384 -4.721 -18.932 1.00 93.75 134 SER A O 1
ATOM 1071 N N . GLN A 1 135 ? -2.583 -5.029 -18.564 1.00 91.88 135 GLN A N 1
ATOM 1072 C CA . GLN A 1 135 ? -3.088 -4.064 -19.543 1.00 91.88 135 GLN A CA 1
ATOM 1073 C C . GLN A 1 135 ? -3.456 -2.733 -18.890 1.00 91.88 135 GLN A C 1
ATOM 1075 O O . GLN A 1 135 ? -3.194 -1.697 -19.486 1.00 91.88 135 GLN A O 1
ATOM 1080 N N . ASP A 1 136 ? -4.012 -2.771 -17.677 1.00 92.12 136 ASP A N 1
ATOM 1081 C CA . ASP A 1 136 ? -4.600 -1.591 -17.033 1.00 92.12 136 ASP A CA 1
ATOM 1082 C C . ASP A 1 136 ? -3.607 -0.798 -16.168 1.00 92.12 136 ASP A C 1
ATOM 1084 O O . ASP A 1 136 ? -3.769 0.403 -15.968 1.00 92.12 136 ASP A O 1
ATOM 1088 N N . ALA A 1 137 ? -2.570 -1.461 -15.648 1.00 92.81 137 ALA A N 1
ATOM 1089 C CA . ALA A 1 137 ? -1.559 -0.858 -14.774 1.00 92.81 137 ALA A CA 1
ATOM 1090 C C . ALA A 1 137 ? -0.118 -1.132 -15.240 1.00 92.81 137 ALA A C 1
ATOM 1092 O O . ALA A 1 137 ? 0.787 -0.325 -14.997 1.00 92.81 137 ALA A O 1
ATOM 1093 N N . GLY A 1 138 ? 0.104 -2.259 -15.925 1.00 94.31 138 GLY A N 1
ATOM 1094 C CA . GLY A 1 138 ? 1.431 -2.755 -16.283 1.00 94.31 138 GLY A CA 1
ATOM 1095 C C . GLY A 1 138 ? 2.282 -3.063 -15.049 1.00 94.31 138 GLY A C 1
ATOM 1096 O O . GLY A 1 138 ? 1.786 -3.142 -13.928 1.00 94.31 138 GLY A O 1
ATOM 1097 N N . ASP A 1 139 ? 3.592 -3.218 -15.243 1.00 96.75 139 ASP A N 1
ATOM 1098 C CA . ASP A 1 139 ? 4.522 -3.440 -14.130 1.00 96.75 139 ASP A CA 1
ATOM 1099 C C . ASP A 1 139 ? 4.689 -2.146 -13.315 1.00 96.75 139 ASP A C 1
ATOM 1101 O O . ASP A 1 139 ? 5.511 -1.282 -13.642 1.00 96.75 139 ASP A O 1
ATOM 1105 N N . PHE A 1 140 ? 3.885 -1.972 -12.267 1.00 95.75 140 PHE A N 1
ATOM 1106 C CA . PHE A 1 140 ? 3.868 -0.765 -11.441 1.00 95.75 140 PHE A CA 1
ATOM 1107 C C . PHE A 1 140 ? 4.985 -0.750 -10.388 1.00 95.75 140 PHE A C 1
ATOM 1109 O O . PHE A 1 140 ? 5.608 -1.765 -10.076 1.00 95.75 140 PHE A O 1
ATOM 1116 N N . ILE A 1 141 ? 5.278 0.447 -9.871 1.00 96.38 141 ILE A N 1
ATOM 1117 C CA . ILE A 1 141 ? 6.323 0.662 -8.863 1.00 96.38 141 ILE A CA 1
ATOM 1118 C C . ILE A 1 141 ? 5.807 0.219 -7.494 1.00 96.38 141 ILE A C 1
ATOM 1120 O O . ILE A 1 141 ? 4.732 0.651 -7.086 1.00 96.38 141 ILE A O 1
ATOM 1124 N N . ILE A 1 142 ? 6.613 -0.560 -6.776 1.00 96.38 142 ILE A N 1
ATOM 1125 C CA . ILE A 1 142 ? 6.352 -0.971 -5.388 1.00 96.38 142 ILE A CA 1
ATOM 1126 C C . ILE A 1 142 ? 7.354 -0.375 -4.387 1.00 96.38 142 ILE A C 1
ATOM 1128 O O . ILE A 1 142 ? 7.089 -0.384 -3.192 1.00 96.38 142 ILE A O 1
ATOM 1132 N N . TYR A 1 143 ? 8.489 0.153 -4.862 1.00 95.44 143 TYR A N 1
ATOM 1133 C CA . TYR A 1 143 ? 9.507 0.803 -4.029 1.00 95.44 143 TYR A CA 1
ATOM 1134 C C . TYR A 1 143 ? 10.257 1.880 -4.831 1.00 95.44 143 TYR A C 1
ATOM 1136 O O . TYR A 1 143 ? 10.457 1.718 -6.041 1.00 95.44 143 TYR A O 1
ATOM 1144 N N . ARG A 1 144 ? 10.635 2.985 -4.181 1.00 90.25 144 ARG A N 1
ATOM 1145 C CA . ARG A 1 144 ? 11.329 4.133 -4.785 1.00 90.25 144 ARG A CA 1
ATOM 1146 C C . ARG A 1 144 ? 12.631 4.444 -4.0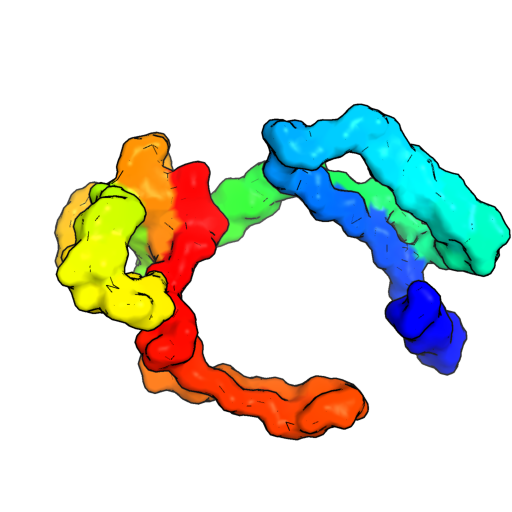75 1.00 90.25 144 ARG A C 1
ATOM 1148 O O . ARG A 1 144 ? 12.689 4.211 -2.852 1.00 90.25 144 ARG A O 1
#

Foldseek 3Di:
DVQQVVCVVVVHFDAAEAECCPVVPDDPCVVVVVVVVCVVVVNDGDDDYHYVVVCVVVLVVVVVVCVVVLFKFWALDDPVNQVVPDVLSADPCPCSPDPDTDPPPPNTFMWGQQDQDKDWDQDPPVGIDIDRCCPVHNGDTPGD

Secondary structure (DSSP, 8-state):
-HHHHHHHHTT-----EE----GGGPPTTHHHHHHHHHHHTT---SS--EEGGG-HHHHHHHHHHHHHTT-EEEE---HHHHHHH-TT--B--TTTT-S---TT-TTSEEEE---SS-EEEEETTTEEEEE-HHHHTBS-EEE-

Radius of gyration: 19.61 Å; chains: 1; bounding box: 45×33×45 Å